Protein AF-A0AAN5CH75-F1 (afdb_monomer)

Nearest PDB structures (foldseek):
  6byh-assembly1_E  TM=9.310E-01  e=3.525E-02  Homo sapiens
  5k35-assembly1_A  TM=7.955E-01  e=1.335E-01  Legionella pneumophila
  7t1y-assembly1_B  TM=8.292E-01  e=1.991E-01  Homo sapiens
  5vzt-assembly2_D  TM=8.226E-01  e=2.969E-01  Homo sapiens
  7t1z-assembly1_B  TM=6.720E-01  e=8.955E-02  Homo sapiens

Organism: NCBI:txid1317129

Mean predicted aligned error: 12.4 Å

Solvent-accessible surface area (backbone atoms only — not comparable to full-atom values): 4667 Å² total; per-residue (Å²): 135,84,70,70,71,79,71,55,54,68,68,61,52,51,60,56,55,68,73,46,54,51,69,56,42,57,58,48,29,69,75,39,73,67,38,33,56,57,62,64,38,75,90,44,41,64,45,67,49,63,83,56,73,78,72,68,72,74,85,75,52,56,51,99,84,74,48,80,72,78,87,131

Radius of gyration: 19.22 Å; Cα contacts (8 Å, |Δi|>4): 40; chains: 1; bounding box: 27×26×56 Å

Foldseek 3Di:
DDDVVVVDDLVVVLVVLLPDAPVVLVVQLPPDVVSVVSSPDPVNVCRVCVVPPPPPVPVPQQDPVRDGDDDD

Sequence (72 aa):
LQDNISDLSTDCLLDVFSRLSRSELCEVSTVSKRMHELTSDKSLDHIKWEGGELRILQISDIDQDGRWIVDH

Structure (mmCIF, N/CA/C/O backbone):
data_AF-A0AAN5CH75-F1
#
_entry.id   AF-A0AAN5CH75-F1
#
loop_
_atom_site.group_PDB
_atom_site.id
_atom_site.type_symbol
_atom_site.label_atom_id
_atom_site.label_alt_id
_atom_site.label_comp_id
_atom_site.label_asym_id
_atom_site.label_entity_id
_atom_site.label_seq_id
_atom_site.pdbx_PDB_ins_code
_atom_s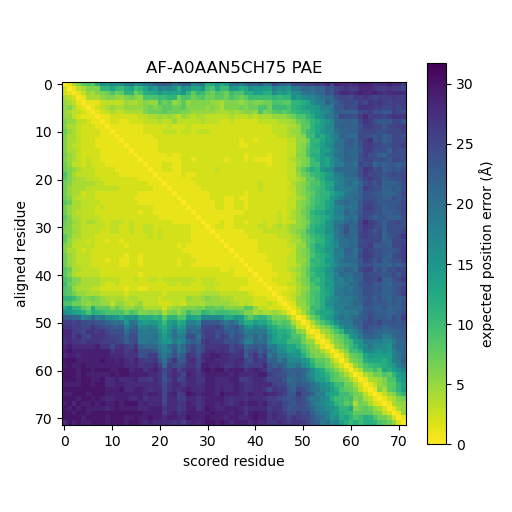ite.Cartn_x
_atom_site.Cartn_y
_atom_site.Cartn_z
_atom_site.occupancy
_atom_site.B_iso_or_equiv
_atom_site.auth_seq_id
_atom_site.auth_comp_id
_atom_site.auth_asym_id
_atom_site.auth_atom_id
_atom_site.pdbx_PDB_model_num
ATOM 1 N N . LEU A 1 1 ? 16.725 -13.605 -8.330 1.00 59.22 1 LEU A N 1
ATOM 2 C CA . LEU A 1 1 ? 15.259 -13.736 -8.455 1.00 59.22 1 LEU A CA 1
ATOM 3 C C . LEU A 1 1 ? 14.776 -12.531 -9.247 1.00 59.22 1 LEU A C 1
ATOM 5 O O . LEU A 1 1 ? 15.220 -11.437 -8.925 1.00 59.22 1 LEU A O 1
ATOM 9 N N . GLN A 1 2 ? 13.971 -12.723 -10.288 1.00 66.25 2 GLN A N 1
ATOM 10 C CA . GLN A 1 2 ? 13.393 -11.610 -11.044 1.00 66.25 2 GLN A CA 1
ATOM 11 C C . GLN A 1 2 ? 12.094 -11.181 -10.354 1.00 66.25 2 GLN A C 1
ATOM 13 O O . GLN A 1 2 ? 11.237 -12.025 -10.093 1.00 66.25 2 GLN A O 1
ATOM 18 N N . ASP A 1 3 ? 11.988 -9.903 -9.997 1.00 71.44 3 ASP A N 1
ATOM 19 C CA . ASP A 1 3 ? 10.808 -9.346 -9.333 1.00 71.44 3 ASP A CA 1
ATOM 20 C C . ASP A 1 3 ? 9.796 -8.866 -10.376 1.00 71.44 3 ASP A C 1
ATOM 22 O O . ASP A 1 3 ? 9.758 -7.695 -10.742 1.00 71.44 3 ASP A O 1
ATOM 26 N N . ASN A 1 4 ? 8.976 -9.800 -10.855 1.00 82.06 4 ASN A N 1
ATOM 27 C CA . ASN A 1 4 ? 7.937 -9.517 -11.846 1.00 82.06 4 ASN A CA 1
ATOM 28 C C . ASN A 1 4 ? 6.753 -8.726 -11.254 1.00 82.06 4 ASN A C 1
ATOM 30 O O . ASN A 1 4 ? 5.945 -8.178 -12.000 1.00 82.06 4 ASN A O 1
ATOM 34 N N . ILE A 1 5 ? 6.618 -8.672 -9.922 1.00 81.94 5 ILE A N 1
ATOM 35 C CA . ILE A 1 5 ? 5.556 -7.898 -9.259 1.00 81.94 5 ILE A CA 1
ATOM 36 C C . ILE A 1 5 ? 5.878 -6.404 -9.394 1.00 81.94 5 ILE A C 1
ATOM 38 O O . ILE A 1 5 ? 4.985 -5.587 -9.619 1.00 81.94 5 ILE A O 1
ATOM 42 N N . SER A 1 6 ? 7.165 -6.049 -9.336 1.00 79.38 6 SER A N 1
ATOM 43 C CA . SER A 1 6 ? 7.642 -4.689 -9.593 1.00 79.38 6 SER A CA 1
ATOM 44 C C . SER A 1 6 ? 7.476 -4.220 -11.045 1.00 79.38 6 SER A C 1
ATOM 46 O O . SER A 1 6 ? 7.683 -3.039 -11.305 1.00 79.38 6 SER A O 1
ATOM 48 N N . ASP A 1 7 ? 7.042 -5.065 -11.978 1.00 87.69 7 ASP A N 1
ATOM 49 C CA . ASP A 1 7 ? 6.706 -4.626 -13.341 1.00 87.69 7 ASP A CA 1
ATOM 50 C C . ASP A 1 7 ? 5.219 -4.254 -13.491 1.00 87.69 7 ASP A C 1
ATOM 52 O O . ASP A 1 7 ? 4.819 -3.643 -14.484 1.00 87.69 7 ASP A O 1
ATOM 56 N N . LEU A 1 8 ? 4.383 -4.577 -12.496 1.00 90.56 8 LEU A N 1
ATOM 57 C CA . LEU A 1 8 ? 2.964 -4.227 -12.506 1.00 90.56 8 LEU A CA 1
ATOM 58 C C . LEU A 1 8 ? 2.759 -2.719 -12.333 1.00 90.56 8 LEU A C 1
ATOM 60 O O . LEU A 1 8 ? 3.534 -2.027 -11.660 1.00 90.56 8 LEU A O 1
ATOM 64 N N . SER A 1 9 ? 1.680 -2.200 -12.922 1.00 94.31 9 SER A N 1
ATOM 65 C CA . SER A 1 9 ? 1.292 -0.803 -12.736 1.00 94.31 9 SER A CA 1
ATOM 66 C C . SER A 1 9 ? 0.882 -0.540 -11.288 1.00 94.31 9 SER A C 1
ATOM 68 O O . SER A 1 9 ? 0.370 -1.416 -10.590 1.00 94.31 9 SER A O 1
ATOM 70 N N . THR A 1 10 ? 1.092 0.696 -10.840 1.00 94.12 10 THR A N 1
ATOM 71 C CA . THR A 1 10 ? 0.657 1.146 -9.514 1.00 94.12 10 THR A CA 1
ATOM 72 C C . THR A 1 10 ? -0.837 0.912 -9.300 1.00 94.12 10 THR A C 1
ATOM 74 O O . THR A 1 10 ? -1.205 0.355 -8.274 1.00 94.12 10 THR A O 1
ATOM 77 N N . ASP A 1 11 ? -1.679 1.231 -10.284 1.00 94.44 11 ASP A N 1
ATOM 78 C CA . ASP A 1 11 ? -3.133 1.055 -10.173 1.00 94.44 11 ASP A CA 1
ATOM 79 C C . ASP A 1 11 ? -3.531 -0.414 -9.983 1.00 94.44 11 ASP A C 1
ATOM 81 O O . ASP A 1 11 ? -4.416 -0.725 -9.191 1.00 94.44 11 ASP A O 1
ATOM 85 N N . CYS A 1 12 ? -2.842 -1.336 -10.666 1.00 94.88 12 CYS A N 1
ATOM 86 C CA . CYS A 1 12 ? -3.079 -2.769 -10.510 1.00 94.88 12 CYS A CA 1
ATOM 87 C C . CYS A 1 12 ? -2.686 -3.249 -9.109 1.00 94.88 12 CYS A C 1
ATOM 89 O O . CYS A 1 12 ? -3.435 -3.992 -8.479 1.00 94.88 12 CYS A O 1
ATOM 91 N N . LEU A 1 13 ? -1.537 -2.794 -8.602 1.00 94.62 13 LEU A N 1
ATOM 92 C CA . LEU A 1 13 ? -1.089 -3.127 -7.250 1.00 94.62 13 LEU A CA 1
ATOM 93 C C . LEU A 1 13 ? -2.037 -2.558 -6.189 1.00 94.62 13 LEU A C 1
ATOM 95 O O . LEU A 1 13 ? -2.370 -3.265 -5.244 1.00 94.62 13 LEU A O 1
ATOM 99 N N . LEU A 1 14 ? -2.524 -1.328 -6.364 1.00 94.88 14 LEU A N 1
ATOM 100 C CA . LEU A 1 14 ? -3.489 -0.717 -5.450 1.00 94.88 14 LEU A CA 1
ATOM 101 C C . LEU A 1 14 ? -4.847 -1.437 -5.467 1.00 94.88 14 LEU A C 1
ATOM 103 O O . LEU A 1 14 ? -5.414 -1.644 -4.397 1.00 94.88 14 LEU A O 1
ATOM 107 N N . ASP A 1 15 ? -5.341 -1.893 -6.628 1.00 94.88 15 ASP A N 1
ATOM 108 C CA . ASP A 1 15 ? -6.565 -2.713 -6.693 1.00 94.88 15 ASP A CA 1
ATOM 109 C C . ASP A 1 15 ? -6.401 -4.035 -5.932 1.00 94.88 15 ASP A C 1
ATOM 111 O O . ASP A 1 15 ? -7.293 -4.440 -5.186 1.00 94.88 15 ASP A O 1
ATOM 115 N N . VAL A 1 16 ? -5.239 -4.685 -6.049 1.00 94.25 16 VAL A N 1
ATOM 116 C CA . VAL A 1 16 ? -4.930 -5.894 -5.272 1.00 94.25 16 VAL A CA 1
ATOM 117 C C . VAL A 1 16 ? -4.860 -5.575 -3.778 1.00 94.25 16 VAL A C 1
ATOM 119 O O . VAL A 1 16 ? -5.475 -6.272 -2.973 1.00 94.25 16 VAL A O 1
ATOM 122 N N . PHE A 1 17 ? -4.161 -4.504 -3.399 1.00 94.25 17 PHE A N 1
ATOM 123 C CA . PHE A 1 17 ? -3.988 -4.095 -2.002 1.00 94.25 17 PHE A CA 1
ATOM 124 C C . PHE A 1 17 ? -5.305 -3.698 -1.341 1.00 94.25 17 PHE A C 1
ATOM 126 O O . PHE A 1 17 ? -5.479 -3.946 -0.151 1.00 94.25 17 PHE A O 1
ATOM 133 N N . SER A 1 18 ? -6.259 -3.168 -2.109 1.00 93.81 18 SER A N 1
ATOM 134 C CA . SER A 1 18 ? -7.594 -2.812 -1.617 1.00 93.81 18 SER A CA 1
ATOM 135 C C . SER A 1 18 ? -8.419 -4.009 -1.119 1.00 93.81 18 SER A C 1
ATOM 137 O O . SER A 1 18 ? -9.433 -3.836 -0.451 1.00 93.81 18 SER A O 1
ATOM 139 N N . ARG A 1 19 ? -7.998 -5.238 -1.445 1.00 93.75 19 ARG A N 1
ATOM 140 C CA . ARG A 1 19 ? -8.682 -6.484 -1.068 1.00 93.75 19 ARG A CA 1
ATOM 141 C C . ARG A 1 19 ? -8.014 -7.198 0.106 1.00 93.75 19 ARG A C 1
ATOM 143 O O . ARG A 1 19 ? -8.506 -8.241 0.527 1.00 93.75 19 ARG A O 1
ATOM 150 N N . LEU A 1 20 ? -6.886 -6.675 0.585 1.00 91.75 20 LEU A N 1
ATOM 151 C CA . LEU A 1 20 ? -6.114 -7.258 1.676 1.00 91.75 20 LEU A CA 1
ATOM 152 C C . LEU A 1 20 ? -6.611 -6.758 3.030 1.00 91.75 20 LEU A C 1
ATOM 154 O O . LEU A 1 20 ? -7.112 -5.643 3.164 1.00 91.75 20 LEU A O 1
ATOM 158 N N . SER A 1 21 ? -6.412 -7.574 4.059 1.00 90.88 21 SER A N 1
ATOM 159 C CA . SER A 1 21 ? -6.538 -7.142 5.447 1.00 90.88 21 SER A CA 1
ATOM 160 C C . SER A 1 21 ? -5.380 -6.227 5.853 1.00 90.88 21 SER A C 1
ATOM 162 O O . SER A 1 21 ? -4.307 -6.201 5.243 1.00 90.88 21 SER A O 1
ATOM 164 N N . ARG A 1 22 ? -5.558 -5.505 6.964 1.00 89.81 22 ARG A N 1
ATOM 165 C CA . ARG A 1 22 ? -4.504 -4.659 7.535 1.00 89.81 22 ARG A CA 1
ATOM 166 C C . ARG A 1 22 ? -3.227 -5.440 7.868 1.00 89.81 22 ARG A C 1
ATOM 168 O O . ARG A 1 22 ? -2.138 -4.924 7.634 1.00 89.81 22 ARG A O 1
ATOM 175 N N . SER A 1 23 ? -3.344 -6.655 8.410 1.00 91.06 23 SER A N 1
ATOM 176 C CA . SER A 1 23 ? -2.180 -7.497 8.722 1.00 91.06 23 SER A CA 1
ATOM 177 C C . SER A 1 23 ? -1.414 -7.885 7.461 1.00 91.06 23 SER A C 1
ATOM 179 O O . SER A 1 23 ? -0.194 -7.761 7.432 1.00 91.06 23 SER A O 1
ATOM 181 N N . GLU A 1 24 ? -2.123 -8.260 6.396 1.00 93.06 24 GLU A N 1
ATOM 182 C CA . GLU A 1 24 ? -1.508 -8.609 5.112 1.00 93.06 24 GLU A CA 1
ATOM 183 C C . GLU A 1 24 ? -0.839 -7.389 4.458 1.00 93.06 24 GLU A C 1
ATOM 185 O O . GLU A 1 24 ? 0.274 -7.498 3.947 1.00 93.06 24 GLU A O 1
ATOM 190 N N . LEU A 1 25 ? -1.445 -6.196 4.539 1.00 92.62 25 LEU A N 1
ATOM 191 C CA . LEU A 1 25 ? -0.801 -4.958 4.079 1.00 92.62 25 LEU A CA 1
ATOM 192 C C . LEU A 1 25 ? 0.494 -4.655 4.843 1.00 92.62 25 LEU A C 1
ATOM 194 O O . LEU A 1 25 ? 1.477 -4.222 4.236 1.00 92.62 25 LEU A O 1
ATOM 198 N N . CYS A 1 26 ? 0.524 -4.901 6.157 1.00 91.88 26 CYS A N 1
ATOM 199 C CA . CYS A 1 26 ? 1.747 -4.766 6.945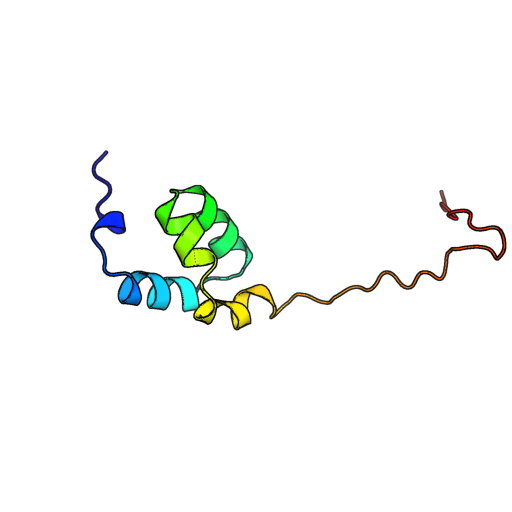 1.00 91.88 26 CYS A CA 1
ATOM 200 C C . CYS A 1 26 ? 2.841 -5.724 6.459 1.00 91.88 26 CYS A C 1
ATOM 202 O O . CYS A 1 26 ? 3.983 -5.293 6.314 1.00 91.88 26 CYS A O 1
ATOM 204 N N . GLU A 1 27 ? 2.512 -6.978 6.148 1.00 94.38 27 GLU A N 1
ATOM 205 C CA . GLU A 1 27 ? 3.479 -7.937 5.600 1.00 94.38 27 GLU A CA 1
ATOM 206 C C . GLU A 1 27 ? 4.016 -7.480 4.237 1.00 94.38 27 GLU A C 1
ATOM 208 O O . GLU A 1 27 ? 5.233 -7.386 4.047 1.00 94.38 27 GLU A O 1
ATOM 213 N N . VAL A 1 28 ? 3.123 -7.092 3.320 1.00 93.44 28 VAL A N 1
ATOM 214 C CA . VAL A 1 28 ? 3.479 -6.593 1.981 1.00 93.44 28 VAL A CA 1
ATOM 215 C C . VAL A 1 28 ? 4.400 -5.374 2.058 1.00 93.44 28 VAL A C 1
ATOM 217 O O . VAL A 1 28 ? 5.345 -5.262 1.272 1.00 93.44 28 VAL A O 1
ATOM 220 N N . SER A 1 29 ? 4.193 -4.490 3.039 1.00 94.00 29 SER A N 1
ATOM 221 C CA . SER A 1 29 ? 5.019 -3.291 3.225 1.00 94.00 29 SER A CA 1
ATOM 222 C C . SER A 1 29 ? 6.503 -3.594 3.483 1.00 94.00 29 SER A C 1
ATOM 224 O O . SER A 1 29 ? 7.348 -2.731 3.256 1.00 94.00 29 SER A O 1
ATOM 226 N N . THR A 1 30 ? 6.840 -4.813 3.922 1.00 93.94 30 THR A N 1
ATOM 227 C CA . THR A 1 30 ? 8.222 -5.220 4.231 1.00 93.94 30 THR A CA 1
ATOM 228 C C . THR A 1 30 ? 8.978 -5.804 3.035 1.00 93.94 30 THR A C 1
ATOM 230 O O . THR A 1 30 ? 10.194 -5.972 3.106 1.00 93.94 30 THR A O 1
ATOM 233 N N . VAL A 1 31 ? 8.287 -6.091 1.924 1.00 91.88 31 VAL A N 1
ATOM 234 C CA . VAL A 1 31 ? 8.858 -6.804 0.768 1.00 91.88 31 VAL A CA 1
ATOM 235 C C . VAL A 1 31 ? 9.861 -5.944 0.000 1.00 91.88 31 VAL A C 1
ATOM 237 O O . VAL A 1 31 ? 10.931 -6.412 -0.385 1.00 91.88 31 VAL A O 1
ATOM 240 N N . SER A 1 32 ? 9.520 -4.681 -0.253 1.00 91.75 32 SER A N 1
ATOM 241 C CA . SER A 1 32 ? 10.395 -3.741 -0.954 1.00 91.75 32 SER A CA 1
ATOM 242 C C . SER A 1 32 ? 10.022 -2.299 -0.631 1.00 91.75 32 SER A C 1
ATOM 244 O O . SER A 1 32 ? 8.915 -2.011 -0.175 1.00 91.75 32 SER A O 1
ATOM 246 N N . LYS A 1 33 ? 10.929 -1.361 -0.932 1.00 91.88 33 LYS A N 1
ATOM 247 C CA . LYS A 1 33 ? 10.665 0.076 -0.766 1.00 91.88 33 LYS A CA 1
ATOM 248 C C . LYS A 1 33 ? 9.413 0.523 -1.533 1.00 91.88 33 LYS A C 1
ATOM 250 O O . LYS A 1 33 ? 8.623 1.294 -1.005 1.00 91.88 33 LYS A O 1
ATOM 255 N N . ARG A 1 34 ? 9.205 0.000 -2.747 1.00 93.75 34 ARG A N 1
ATOM 256 C CA . ARG A 1 34 ? 8.023 0.328 -3.553 1.00 93.75 34 ARG A CA 1
ATOM 257 C C . ARG A 1 34 ? 6.739 -0.165 -2.887 1.00 93.75 34 ARG A C 1
ATOM 259 O O . ARG A 1 34 ? 5.761 0.572 -2.845 1.00 93.75 34 ARG A O 1
ATOM 266 N N . MET A 1 35 ? 6.739 -1.378 -2.336 1.00 94.19 35 MET A N 1
ATOM 267 C CA . MET A 1 35 ? 5.566 -1.903 -1.628 1.00 94.19 35 MET A CA 1
ATOM 268 C C . MET A 1 35 ? 5.280 -1.118 -0.348 1.00 94.19 35 MET A C 1
ATOM 270 O O . MET A 1 35 ? 4.123 -0.838 -0.046 1.00 94.19 35 MET A O 1
ATOM 274 N N . HIS A 1 36 ? 6.318 -0.684 0.368 1.00 93.62 36 HIS A N 1
ATOM 275 C CA . HIS A 1 36 ? 6.167 0.205 1.518 1.00 93.62 36 HIS A CA 1
ATOM 276 C C . HIS A 1 36 ? 5.484 1.536 1.151 1.00 93.62 36 HIS A C 1
ATOM 278 O O . HIS A 1 36 ? 4.561 1.982 1.834 1.00 93.62 36 HIS A O 1
ATOM 284 N N . GLU A 1 37 ? 5.900 2.154 0.044 1.00 94.50 37 GLU A N 1
ATOM 285 C CA . GLU A 1 37 ? 5.302 3.400 -0.452 1.00 94.50 37 GLU A CA 1
ATOM 286 C C . GLU A 1 37 ? 3.839 3.195 -0.874 1.00 94.50 37 GLU A C 1
ATOM 288 O O . GLU A 1 37 ? 2.971 3.974 -0.488 1.00 94.50 37 GLU A O 1
ATOM 293 N N . LEU A 1 38 ? 3.546 2.114 -1.601 1.00 94.56 38 LEU A N 1
ATOM 294 C CA . LEU A 1 38 ? 2.199 1.813 -2.093 1.00 94.56 38 LEU A CA 1
ATOM 295 C C . LEU A 1 38 ? 1.219 1.424 -0.979 1.00 94.56 38 LEU A C 1
ATOM 297 O O . LEU A 1 38 ? 0.075 1.864 -0.983 1.00 94.56 38 LEU A O 1
ATOM 301 N N . THR A 1 39 ? 1.656 0.640 0.007 1.00 94.12 39 THR A N 1
ATOM 302 C CA . THR A 1 39 ? 0.823 0.295 1.178 1.00 94.12 39 THR A CA 1
ATOM 303 C C . THR A 1 39 ? 0.508 1.516 2.048 1.00 94.12 39 THR A C 1
ATOM 305 O O . THR A 1 39 ? -0.472 1.511 2.791 1.00 94.12 39 THR A O 1
ATOM 308 N N . SER A 1 40 ? 1.286 2.594 1.920 1.00 92.50 40 SER A N 1
ATOM 309 C CA . SER A 1 40 ? 1.041 3.879 2.579 1.00 92.50 40 SER A CA 1
ATOM 310 C C . SER A 1 40 ? 0.089 4.799 1.804 1.00 92.50 40 SER A C 1
ATOM 312 O O . SER A 1 40 ? -0.265 5.857 2.327 1.00 92.50 40 SER A O 1
ATOM 314 N N . ASP A 1 41 ? -0.384 4.405 0.616 1.00 94.88 41 ASP A N 1
ATOM 315 C CA . ASP A 1 41 ? -1.299 5.207 -0.204 1.00 94.88 41 ASP A CA 1
ATOM 316 C C . ASP A 1 41 ? -2.625 5.507 0.520 1.00 94.88 41 ASP A C 1
ATOM 318 O O . ASP A 1 41 ? -3.142 4.680 1.280 1.00 94.88 41 ASP A O 1
ATOM 322 N N . LYS A 1 42 ? -3.174 6.708 0.293 1.00 92.38 42 LYS A N 1
ATOM 323 C CA 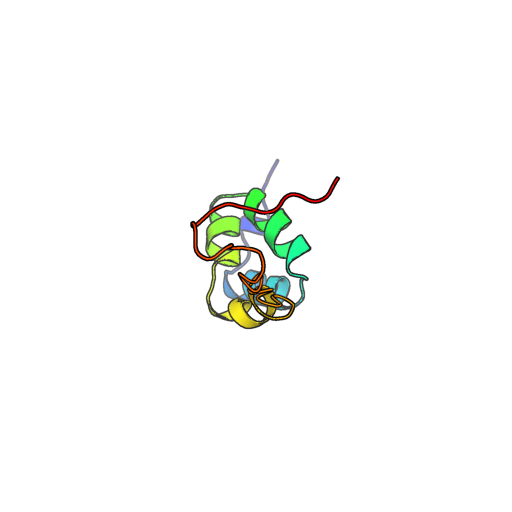. LYS A 1 42 ? -4.392 7.202 0.958 1.00 92.38 42 LYS A CA 1
ATOM 324 C C . LYS A 1 42 ? -5.652 6.447 0.540 1.00 92.38 42 LYS A C 1
ATOM 326 O O . LYS A 1 42 ? -6.605 6.383 1.311 1.00 92.38 42 LYS A O 1
ATOM 331 N N . SER A 1 43 ? -5.679 5.867 -0.660 1.00 92.44 43 SER A N 1
ATOM 332 C CA . SER A 1 43 ? -6.812 5.051 -1.120 1.00 92.44 43 SER A CA 1
ATOM 333 C C . SER A 1 43 ? -7.052 3.829 -0.225 1.00 92.44 43 SER A C 1
ATOM 335 O O . SER A 1 43 ? -8.188 3.377 -0.092 1.00 92.44 43 SER A O 1
ATOM 337 N N . LEU A 1 44 ? -6.012 3.351 0.466 1.00 91.88 44 LEU A N 1
ATOM 338 C CA . LEU A 1 44 ? -6.057 2.198 1.369 1.00 91.88 44 LEU A CA 1
ATOM 339 C C . LEU A 1 44 ? -6.378 2.572 2.825 1.00 91.88 44 LEU A C 1
ATOM 341 O O . LEU A 1 44 ? -6.389 1.701 3.693 1.00 91.88 44 LEU A O 1
ATOM 345 N N . ASP A 1 45 ? -6.635 3.848 3.128 1.00 88.88 45 ASP A N 1
ATOM 346 C CA . ASP A 1 45 ? -6.862 4.299 4.506 1.00 88.88 45 ASP A CA 1
ATOM 347 C C . ASP A 1 45 ? -8.081 3.623 5.147 1.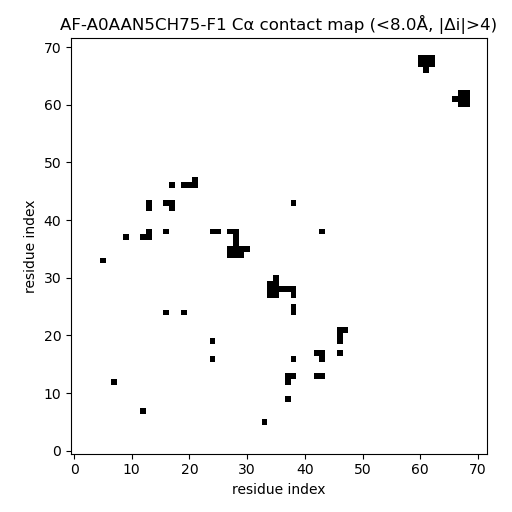00 88.88 45 ASP A C 1
ATOM 349 O O . ASP A 1 45 ? -8.040 3.298 6.331 1.00 88.88 45 ASP A O 1
ATOM 353 N N . HIS A 1 46 ? -9.121 3.316 4.369 1.00 85.12 46 HIS A N 1
ATOM 354 C CA . HIS A 1 46 ? -10.276 2.568 4.867 1.00 85.12 46 HIS A CA 1
ATOM 355 C C . HIS A 1 46 ? -9.863 1.230 5.508 1.00 85.12 46 HIS A C 1
ATOM 357 O O . HIS A 1 46 ? -10.310 0.935 6.604 1.00 85.12 46 HIS A O 1
ATOM 363 N N . ILE A 1 47 ? -8.898 0.501 4.942 1.00 85.62 47 ILE A N 1
ATOM 364 C CA . ILE A 1 47 ? -8.385 -0.767 5.500 1.00 85.62 47 ILE A CA 1
ATOM 365 C C . ILE A 1 47 ? -7.499 -0.528 6.728 1.00 85.62 47 ILE A C 1
ATOM 367 O O . ILE A 1 47 ? -7.487 -1.317 7.673 1.00 85.62 47 ILE A O 1
ATOM 371 N N . LYS 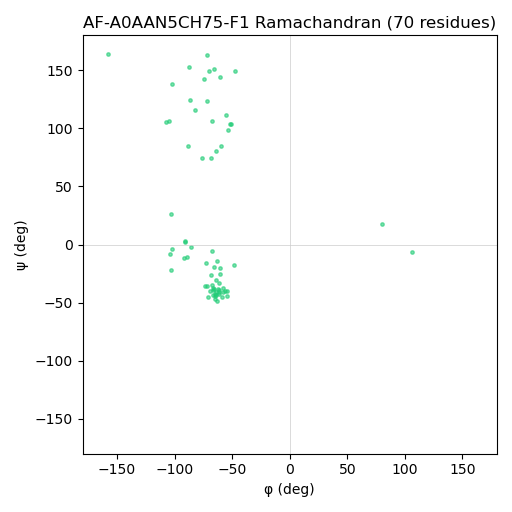A 1 48 ? -6.720 0.561 6.731 1.00 74.06 48 LYS A N 1
ATOM 372 C CA . LYS A 1 48 ? -5.827 0.895 7.854 1.00 74.06 48 LYS A CA 1
ATOM 373 C C . LYS A 1 48 ? -6.618 1.269 9.107 1.00 74.06 48 LYS A C 1
ATOM 375 O O . LYS A 1 48 ? -6.169 0.968 10.217 1.00 74.06 48 LYS A O 1
ATOM 380 N N . TRP A 1 49 ? -7.762 1.929 8.933 1.00 71.69 49 TRP A N 1
ATOM 381 C CA . TRP A 1 49 ? -8.565 2.478 10.025 1.00 71.69 49 TRP A CA 1
ATOM 382 C C . TRP A 1 49 ? -9.809 1.640 10.360 1.00 71.69 49 TRP A C 1
ATOM 384 O O . TRP A 1 49 ? -10.255 1.692 11.506 1.00 71.69 49 TRP A O 1
ATOM 394 N N . GLU A 1 50 ? -10.328 0.810 9.447 1.00 62.28 50 GLU A N 1
ATOM 395 C CA . GLU A 1 50 ? -11.356 -0.190 9.766 1.00 62.28 50 GLU A CA 1
ATOM 396 C C . GLU A 1 50 ? -10.758 -1.278 10.672 1.00 62.28 50 GLU A C 1
ATOM 398 O O . GLU A 1 50 ? -9.942 -2.098 10.262 1.00 62.28 50 GLU A O 1
ATOM 403 N N . GLY A 1 51 ? -11.119 -1.253 11.955 1.00 53.59 51 GLY A N 1
ATOM 404 C CA . GLY A 1 51 ? -10.591 -2.159 12.984 1.00 53.59 51 GLY A CA 1
ATOM 405 C C . GLY A 1 51 ? -9.611 -1.499 13.954 1.00 53.59 51 GLY A C 1
ATOM 406 O O . GLY A 1 51 ? -9.250 -2.094 14.969 1.00 53.59 51 GLY A O 1
ATOM 407 N N . GLY A 1 52 ? -9.235 -0.242 13.708 1.00 50.38 52 GLY A N 1
ATOM 408 C CA . GLY A 1 52 ? -8.649 0.608 14.731 1.00 50.38 52 GLY A CA 1
ATOM 409 C C . GLY A 1 52 ? -9.736 1.097 15.678 1.00 50.38 52 GLY A C 1
ATOM 410 O O . GLY A 1 52 ? -10.096 2.270 15.629 1.00 50.38 52 GLY A O 1
ATOM 411 N N . GLU A 1 53 ? -10.244 0.233 16.566 1.00 52.47 53 GLU A N 1
ATOM 412 C CA . GLU A 1 53 ? -10.678 0.745 17.863 1.00 52.47 53 GLU A CA 1
ATOM 413 C C . GLU A 1 53 ? -9.478 1.529 18.393 1.00 52.47 53 GLU A C 1
ATOM 415 O O . GLU A 1 53 ? -8.475 0.955 18.826 1.00 52.47 53 GLU A O 1
ATOM 420 N N . LEU A 1 54 ? -9.552 2.857 18.329 1.00 52.25 54 LEU A N 1
ATOM 421 C CA . LEU A 1 54 ? -8.842 3.693 19.271 1.00 52.25 54 LEU A CA 1
ATOM 422 C C . LEU A 1 54 ? -9.408 3.273 20.627 1.00 52.25 54 LEU A C 1
ATOM 424 O O . LEU A 1 54 ? -10.346 3.872 21.145 1.00 5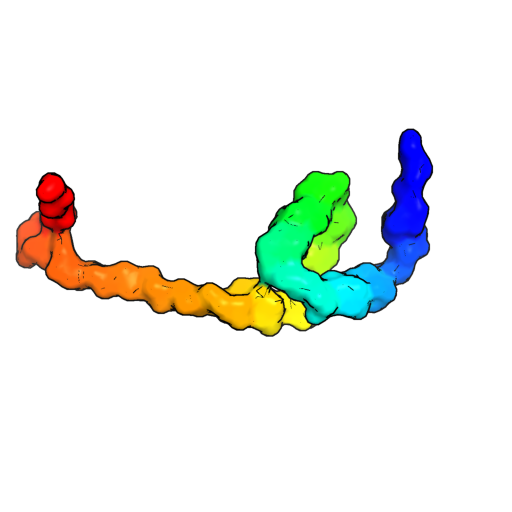2.25 54 LEU A O 1
ATOM 428 N N . ARG A 1 55 ? -8.849 2.201 21.198 1.00 47.84 55 ARG A N 1
ATOM 429 C CA . ARG A 1 55 ? -8.848 1.997 22.634 1.00 47.84 55 ARG A CA 1
ATOM 430 C C . ARG A 1 55 ? -8.012 3.144 23.156 1.00 47.84 55 ARG A C 1
ATOM 432 O O . ARG A 1 55 ? -6.813 3.022 23.387 1.00 47.84 55 ARG A O 1
ATOM 439 N N . ILE A 1 56 ? -8.655 4.303 23.249 1.00 52.69 56 ILE A N 1
ATOM 440 C CA . ILE A 1 56 ? -8.290 5.321 24.205 1.00 52.69 56 ILE A CA 1
ATOM 441 C C . ILE A 1 56 ? -8.323 4.531 25.502 1.00 52.69 56 ILE A C 1
ATOM 443 O O . ILE A 1 56 ? -9.401 4.208 25.996 1.00 52.69 56 ILE A O 1
ATOM 447 N N . LEU A 1 57 ? -7.149 4.089 25.960 1.00 49.78 57 LEU A N 1
ATOM 448 C CA . LEU A 1 57 ? -6.974 3.635 27.324 1.00 49.78 57 LEU A CA 1
ATOM 449 C C . LEU A 1 57 ? -7.549 4.784 28.135 1.00 49.78 57 LEU A C 1
ATOM 451 O O . LEU A 1 57 ? -6.978 5.877 28.142 1.00 49.78 57 LEU A O 1
ATOM 455 N N . GLN A 1 58 ? -8.759 4.594 28.663 1.00 45.97 58 GLN A N 1
ATOM 456 C CA . GLN A 1 58 ? -9.328 5.543 29.590 1.00 45.97 58 GLN A CA 1
ATOM 457 C C . GLN A 1 58 ? -8.282 5.635 30.684 1.00 45.97 58 GLN A C 1
ATOM 459 O O . GLN A 1 58 ? -7.995 4.657 31.368 1.00 45.97 58 GLN A O 1
ATOM 464 N N . ILE A 1 59 ? -7.642 6.795 30.762 1.00 53.72 59 ILE A N 1
ATOM 465 C CA . ILE A 1 59 ? -6.765 7.158 31.858 1.00 53.72 59 ILE A CA 1
ATOM 466 C C . ILE A 1 59 ? -7.698 7.325 33.060 1.00 53.72 59 ILE A C 1
ATOM 468 O O . ILE A 1 59 ? -8.108 8.426 33.411 1.00 53.72 59 ILE A O 1
ATOM 472 N N . SER A 1 60 ? -8.159 6.202 33.594 1.00 52.50 60 SER A N 1
ATOM 473 C CA . SER A 1 60 ? -8.928 6.101 34.828 1.00 52.50 60 SER A CA 1
ATOM 474 C C . SER A 1 60 ? -8.050 5.583 35.967 1.00 52.50 60 SER A C 1
ATOM 476 O O . SER A 1 60 ? -8.458 5.683 37.115 1.00 52.50 60 SER A O 1
ATOM 478 N N . ASP A 1 61 ? -6.822 5.142 35.666 1.00 50.66 61 ASP A N 1
ATOM 479 C CA . ASP A 1 61 ? -5.845 4.614 36.631 1.00 50.66 61 ASP A CA 1
ATOM 480 C C . ASP A 1 61 ? -4.729 5.611 36.979 1.00 50.66 61 ASP A C 1
ATOM 482 O O . ASP A 1 61 ? -3.616 5.219 37.336 1.00 50.66 61 ASP A O 1
ATOM 486 N N . ILE A 1 62 ? -5.007 6.911 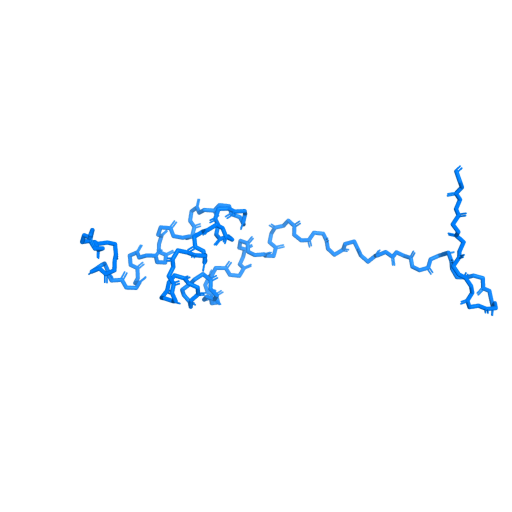36.850 1.00 55.72 62 ILE A N 1
ATOM 487 C CA . ILE A 1 62 ? -4.152 7.950 37.421 1.00 55.72 62 IL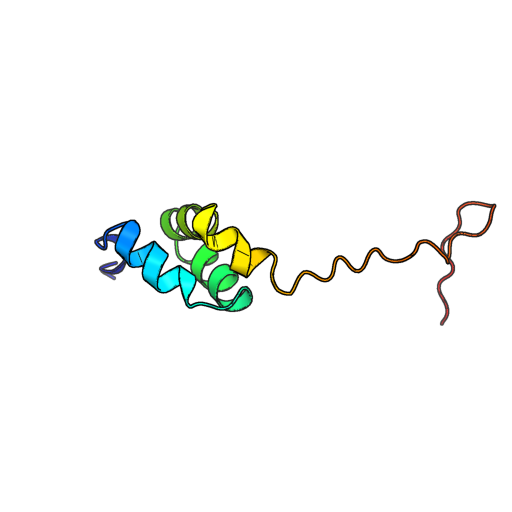E A CA 1
ATOM 488 C C . ILE A 1 62 ? -4.861 8.501 38.658 1.00 55.72 62 ILE A C 1
ATOM 490 O O . ILE A 1 62 ? -5.853 9.224 38.563 1.00 55.72 62 ILE A O 1
ATOM 494 N N . ASP A 1 63 ? -4.333 8.125 39.822 1.00 58.06 63 ASP A N 1
ATOM 495 C CA . ASP A 1 63 ? -4.547 8.806 41.101 1.00 58.06 63 ASP A CA 1
ATOM 496 C C . ASP A 1 63 ? -4.335 10.327 40.918 1.00 58.06 63 ASP A C 1
ATOM 498 O O . ASP A 1 63 ? -3.526 10.753 40.092 1.00 58.06 63 ASP A O 1
ATOM 502 N N . GLN A 1 64 ? -5.031 11.159 41.697 1.00 57.94 64 GLN A N 1
ATOM 503 C CA . GLN A 1 64 ? -4.818 12.610 41.779 1.00 57.94 64 GLN A CA 1
ATOM 504 C C . GLN A 1 64 ? -3.335 13.018 41.971 1.00 57.94 64 GLN A C 1
ATOM 506 O O . GLN A 1 64 ? -2.992 14.163 41.678 1.00 57.94 64 GLN A O 1
ATOM 511 N N . ASP A 1 65 ? -2.460 12.097 42.396 1.00 60.91 65 ASP A N 1
ATOM 512 C CA . ASP A 1 65 ? -1.001 12.260 42.529 1.00 60.91 65 ASP A CA 1
ATOM 513 C C . ASP A 1 65 ? -0.167 11.865 41.279 1.00 60.91 65 ASP A C 1
ATOM 515 O O . ASP A 1 65 ? 1.062 11.920 41.306 1.00 60.91 65 ASP A O 1
ATOM 519 N N . GLY A 1 66 ? -0.783 11.459 40.160 1.00 57.44 66 GLY A N 1
ATOM 520 C CA . GLY A 1 66 ? -0.058 11.189 38.907 1.00 57.44 66 GLY A CA 1
ATOM 521 C C . GLY A 1 66 ? 0.649 9.826 38.829 1.00 57.44 66 GLY A C 1
ATOM 522 O O . GLY A 1 66 ? 1.549 9.654 38.003 1.00 57.44 66 GLY A O 1
ATOM 523 N N . ARG A 1 67 ? 0.290 8.856 39.680 1.00 57.41 67 ARG A N 1
ATOM 524 C CA . ARG A 1 67 ? 0.933 7.528 39.730 1.00 57.41 67 ARG A CA 1
ATOM 525 C C . ARG A 1 67 ? 0.090 6.457 39.041 1.00 57.41 67 ARG A C 1
ATOM 527 O O . ARG A 1 67 ? -1.119 6.406 39.233 1.00 57.41 67 ARG A O 1
ATOM 534 N N . TRP A 1 68 ? 0.759 5.589 38.281 1.00 62.56 68 TRP A N 1
ATOM 535 C CA . TRP A 1 68 ? 0.155 4.428 37.624 1.00 62.56 68 TRP A CA 1
ATOM 536 C C . TRP A 1 68 ? -0.208 3.358 38.655 1.00 62.56 68 TRP A C 1
ATOM 538 O O . TRP A 1 68 ? 0.672 2.884 39.380 1.00 62.56 68 TRP A O 1
ATOM 548 N N . ILE A 1 69 ? -1.476 2.952 38.699 1.00 60.47 69 ILE A N 1
ATOM 549 C CA . ILE A 1 69 ? -1.902 1.781 39.469 1.00 60.47 69 ILE A CA 1
ATOM 550 C C . ILE A 1 69 ? -1.629 0.537 38.616 1.00 60.47 69 ILE A C 1
ATOM 552 O O . ILE A 1 69 ? -2.194 0.372 37.540 1.00 60.47 69 ILE A O 1
ATOM 556 N N . VAL A 1 70 ? -0.725 -0.323 39.078 1.00 63.69 70 VAL A N 1
ATOM 557 C CA . VAL A 1 70 ? -0.492 -1.657 38.508 1.00 63.69 70 VAL A CA 1
ATOM 558 C C . VAL A 1 70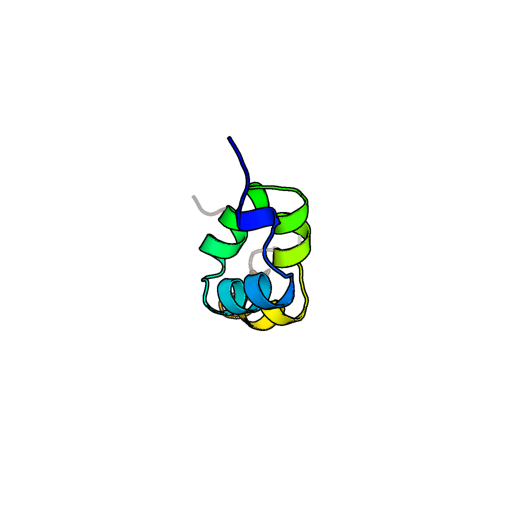 ? -1.054 -2.674 39.493 1.00 63.69 70 VAL A C 1
ATOM 560 O O . VAL A 1 70 ? -0.468 -2.883 40.554 1.00 63.69 70 VAL A O 1
ATOM 563 N N . ASP A 1 71 ? -2.203 -3.260 39.158 1.00 53.31 71 ASP A N 1
ATOM 564 C CA . ASP A 1 71 ? -2.776 -4.397 39.888 1.00 53.31 71 ASP A CA 1
ATOM 565 C C . ASP A 1 71 ? -1.977 -5.675 39.547 1.00 53.31 71 ASP A C 1
ATOM 567 O O . ASP A 1 71 ? -1.488 -5.815 38.420 1.00 53.31 71 ASP A O 1
ATOM 571 N N . HIS A 1 72 ? -1.765 -6.551 40.534 1.00 43.50 72 HIS A N 1
ATOM 572 C CA . HIS A 1 72 ? -0.909 -7.749 40.457 1.00 43.50 72 HIS A CA 1
ATOM 573 C C . HIS A 1 72 ? -1.712 -9.012 40.137 1.00 43.50 72 HIS A C 1
ATOM 575 O O . HIS A 1 72 ? -2.779 -9.194 40.762 1.00 43.50 72 HIS A O 1
#

pLDDT: mean 78.31, std 17.82, range [43.5, 94.88]

InterPro domains:
  IPR001810 F-box domain [PF00646] (5-45)
  IPR036047 F-box-like domain superfamily [SSF81383] (3-44)

Secondary structure (DSSP, 8-state):
---SGGGS-HHHHHHHHTTS-HHHHHHHTTT-HHHHHHHT-GGGHHHHHTT----------B-TT--B----